Protein AF-A0A9D6N4F0-F1 (afdb_monomer_lite)

Sequence (123 aa):
MSVDTILDYEELKLPDGRSLRRYADGRIRLENPLSGVIHEERPDGSLLISLPTGRVIFQEYRGEPLLVYHTDHQTGSGIARVGAVRLPGSAQLAYAIHFRDSHGHHLVELQTLRYYRVKKGIA

Foldseek 3Di:
DDPPPPQAWDWDQDPLRWIWIQGPQRKIWIADPVFRWIWIAHPQQKIWIQGPVQKIFIDNHPPGWTWIDHNVDDDDTWTWDWDWDADVPDPGTAIWIWTADPQGIWTQGPPNRHIDRDGDDDD

pLDDT: mean 88.36, std 14.66, range [35.97, 98.31]

Structure (mmCIF, N/CA/C/O backbone):
data_AF-A0A9D6N4F0-F1
#
_entry.id   AF-A0A9D6N4F0-F1
#
loop_
_atom_site.group_PDB
_atom_site.id
_atom_site.type_symbol
_atom_site.label_atom_id
_atom_site.label_alt_id
_atom_site.label_comp_id
_atom_site.label_asym_id
_atom_site.label_entity_id
_atom_site.label_seq_id
_atom_site.pdbx_PDB_ins_code
_atom_site.Cartn_x
_atom_site.Cartn_y
_atom_site.Cartn_z
_atom_site.occupancy
_atom_site.B_iso_or_equiv
_atom_site.auth_seq_id
_atom_site.auth_comp_id
_atom_site.auth_asy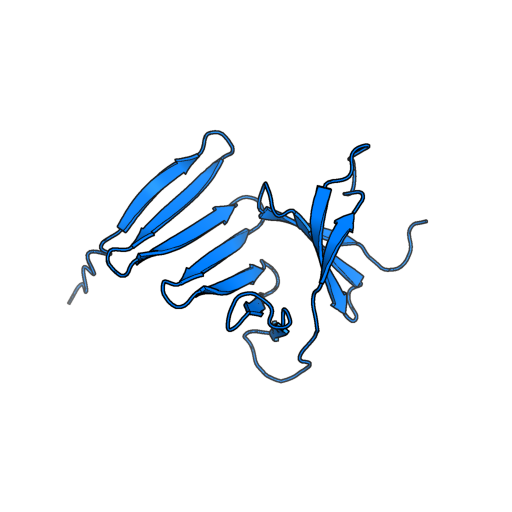m_id
_atom_site.auth_atom_id
_atom_site.pdbx_PDB_model_num
ATOM 1 N N . MET A 1 1 ? 35.257 3.576 -3.110 1.00 35.97 1 MET A N 1
ATOM 2 C CA . MET A 1 1 ? 34.443 2.731 -4.005 1.00 35.97 1 MET A CA 1
ATOM 3 C C . MET A 1 1 ? 33.005 3.205 -3.880 1.00 35.97 1 MET A C 1
ATOM 5 O O . MET A 1 1 ? 32.344 2.828 -2.923 1.00 35.97 1 MET A O 1
ATOM 9 N N . SER A 1 2 ? 32.561 4.122 -4.743 1.00 44.44 2 SER A N 1
ATOM 10 C CA . SER A 1 2 ? 31.141 4.466 -4.849 1.00 44.44 2 SER A CA 1
ATOM 11 C C . SER A 1 2 ? 30.489 3.380 -5.692 1.00 44.44 2 SER A C 1
ATOM 13 O O . SER A 1 2 ? 30.859 3.174 -6.845 1.00 44.44 2 SER A O 1
ATOM 15 N N . VAL A 1 3 ? 29.578 2.617 -5.098 1.00 47.09 3 VAL A N 1
ATOM 16 C CA . VAL A 1 3 ? 28.709 1.740 -5.877 1.00 47.09 3 VAL A CA 1
ATOM 17 C C . VAL A 1 3 ? 27.639 2.653 -6.468 1.00 47.09 3 VAL A C 1
ATOM 19 O O . VAL A 1 3 ? 26.562 2.798 -5.893 1.00 47.09 3 VAL A O 1
ATOM 22 N N . ASP A 1 4 ? 27.963 3.323 -7.576 1.00 49.12 4 ASP A N 1
ATOM 23 C CA . ASP A 1 4 ? 26.968 3.963 -8.438 1.00 49.12 4 ASP A CA 1
ATOM 24 C C . ASP A 1 4 ? 26.143 2.839 -9.069 1.00 49.12 4 ASP A C 1
ATOM 26 O O . ASP A 1 4 ? 26.383 2.386 -10.185 1.00 49.12 4 ASP A O 1
ATOM 30 N N . THR A 1 5 ? 25.208 2.305 -8.285 1.00 52.69 5 THR A N 1
ATOM 31 C CA . THR A 1 5 ? 24.186 1.407 -8.806 1.00 52.69 5 THR A CA 1
ATOM 32 C C . THR A 1 5 ? 23.289 2.284 -9.657 1.00 52.69 5 THR A C 1
ATOM 34 O O . THR A 1 5 ? 22.449 3.014 -9.130 1.00 52.69 5 THR A O 1
ATOM 37 N N . ILE A 1 6 ? 23.502 2.256 -10.971 1.00 59.66 6 ILE A N 1
ATOM 38 C CA . ILE A 1 6 ? 22.516 2.743 -11.927 1.00 59.66 6 ILE A CA 1
ATOM 39 C C . ILE A 1 6 ? 21.298 1.853 -11.702 1.00 59.66 6 ILE A C 1
ATOM 41 O O . ILE A 1 6 ? 21.287 0.672 -12.039 1.00 59.66 6 ILE A O 1
ATOM 45 N N . LEU A 1 7 ? 20.320 2.379 -10.974 1.00 64.44 7 LEU A N 1
ATOM 46 C CA . LEU A 1 7 ? 19.057 1.697 -10.792 1.00 64.44 7 LEU A CA 1
ATOM 47 C C . LEU A 1 7 ? 18.312 1.841 -12.121 1.00 64.44 7 LEU A C 1
ATOM 49 O O . LEU A 1 7 ? 17.827 2.926 -12.431 1.00 64.44 7 LEU A O 1
ATOM 53 N N . ASP A 1 8 ? 18.255 0.762 -12.901 1.00 82.94 8 ASP A N 1
ATOM 54 C CA . ASP A 1 8 ? 17.543 0.716 -14.181 1.00 82.94 8 ASP A CA 1
ATOM 55 C C . ASP A 1 8 ? 16.023 0.763 -13.947 1.00 82.94 8 ASP A C 1
ATOM 57 O O . ASP A 1 8 ? 15.329 -0.261 -13.923 1.00 82.94 8 ASP A O 1
ATOM 61 N N . TYR A 1 9 ? 15.499 1.969 -13.725 1.00 89.50 9 TYR A N 1
ATOM 62 C CA . TYR A 1 9 ? 14.067 2.233 -13.713 1.00 89.50 9 TYR A CA 1
ATOM 63 C C . TYR A 1 9 ? 13.708 3.525 -14.442 1.00 89.50 9 TYR A C 1
ATOM 65 O O . TYR A 1 9 ? 14.426 4.521 -14.409 1.00 89.50 9 TYR A O 1
ATOM 73 N N . GLU A 1 10 ? 12.522 3.519 -15.037 1.00 94.06 10 GLU A N 1
ATOM 74 C CA . GLU A 1 10 ? 11.815 4.731 -15.433 1.00 94.06 10 GLU A CA 1
ATOM 75 C C . GLU A 1 10 ? 11.001 5.233 -14.232 1.00 94.06 10 GLU A C 1
ATOM 77 O O . GLU A 1 10 ? 10.261 4.455 -13.625 1.00 94.06 10 GLU A O 1
ATOM 82 N N . GLU A 1 11 ? 11.122 6.515 -13.874 1.00 95.31 11 GLU A N 1
ATOM 83 C CA . GLU A 1 11 ? 10.299 7.145 -12.834 1.00 95.31 11 GLU A CA 1
ATOM 84 C C . GLU A 1 11 ? 9.386 8.224 -13.417 1.00 95.31 11 GLU A C 1
ATOM 86 O O . GLU A 1 11 ? 9.834 9.152 -14.087 1.00 95.31 11 GLU A O 1
ATOM 91 N N . LEU A 1 12 ? 8.100 8.131 -13.083 1.00 96.38 12 LEU A N 1
ATOM 92 C CA . LEU A 1 12 ? 7.067 9.094 -13.430 1.00 96.38 12 LEU A CA 1
ATOM 93 C C . LEU A 1 12 ? 6.444 9.673 -12.154 1.00 96.38 12 LEU A C 1
ATOM 95 O O . LEU A 1 12 ? 5.918 8.941 -11.312 1.00 96.38 12 LEU A O 1
ATOM 99 N N . LYS A 1 13 ? 6.448 11.004 -12.029 1.00 96.94 13 LYS A N 1
ATOM 100 C CA . LYS A 1 13 ? 5.663 11.716 -11.010 1.00 96.94 13 LYS A CA 1
ATOM 101 C C . LYS A 1 13 ? 4.233 11.901 -11.513 1.00 96.94 13 LYS A C 1
ATOM 103 O O . LYS A 1 13 ? 4.016 12.470 -12.579 1.00 96.94 13 LYS A O 1
ATOM 108 N N . LEU A 1 14 ? 3.262 11.412 -10.749 1.00 96.31 14 LEU A N 1
ATOM 109 C CA . LEU A 1 14 ? 1.844 11.543 -11.065 1.00 96.31 14 LEU A CA 1
ATOM 110 C C . LEU A 1 14 ? 1.312 12.913 -10.605 1.00 96.31 14 LEU A C 1
ATOM 112 O O . LEU A 1 14 ? 1.828 13.468 -9.631 1.00 96.31 14 LEU A O 1
ATOM 116 N N . PRO A 1 15 ? 0.252 13.454 -11.240 1.00 95.31 15 PRO A N 1
ATOM 117 C CA . PRO A 1 15 ? -0.326 14.751 -10.865 1.00 95.31 15 PRO A CA 1
ATOM 118 C C . PRO A 1 15 ? -0.805 14.845 -9.409 1.00 95.31 15 PRO A C 1
ATOM 120 O O . PRO A 1 15 ? -0.889 15.936 -8.855 1.00 95.31 15 PRO A O 1
ATOM 123 N N . ASP A 1 16 ? -1.112 13.708 -8.782 1.00 92.62 16 ASP A N 1
ATOM 124 C CA . ASP A 1 16 ? -1.536 13.621 -7.381 1.00 92.62 16 ASP A CA 1
ATOM 125 C C . ASP A 1 16 ? -0.370 13.492 -6.381 1.00 92.62 16 ASP A C 1
ATOM 127 O O . ASP A 1 16 ? -0.594 13.258 -5.192 1.00 92.62 16 ASP A O 1
ATOM 131 N N . GLY A 1 17 ? 0.872 13.654 -6.850 1.00 95.00 17 GLY A N 1
ATOM 132 C CA . GLY A 1 17 ? 2.085 13.652 -6.032 1.00 95.00 17 GLY A CA 1
ATOM 133 C C . GLY A 1 17 ? 2.687 12.269 -5.774 1.00 95.00 17 GLY A C 1
ATOM 134 O O . GLY A 1 17 ? 3.739 12.176 -5.141 1.00 95.00 17 GLY A O 1
ATOM 135 N N . ARG A 1 18 ? 2.064 11.192 -6.264 1.00 97.62 18 ARG A N 1
ATOM 136 C CA . ARG A 1 18 ? 2.643 9.843 -6.201 1.00 97.62 18 ARG A CA 1
ATOM 137 C C . ARG A 1 18 ? 3.790 9.669 -7.191 1.00 97.62 18 ARG A C 1
ATOM 139 O O . ARG A 1 18 ? 3.869 10.367 -8.200 1.00 97.62 18 ARG A O 1
ATOM 146 N N . SER A 1 19 ? 4.659 8.697 -6.934 1.00 97.75 19 SER A N 1
ATOM 147 C CA . SER A 1 19 ? 5.713 8.290 -7.870 1.00 97.75 19 SER A CA 1
ATOM 148 C C . SER A 1 19 ? 5.516 6.855 -8.327 1.00 97.75 19 SER A C 1
ATOM 150 O O . SER A 1 19 ? 5.396 5.951 -7.500 1.00 97.75 19 SER A O 1
ATOM 152 N N . LEU A 1 20 ? 5.513 6.659 -9.641 1.00 97.62 20 LEU A N 1
ATOM 153 C CA . LEU A 1 20 ? 5.511 5.362 -10.298 1.00 97.62 20 LEU A CA 1
ATOM 154 C C . LEU A 1 20 ? 6.928 5.055 -10.784 1.00 97.62 20 LEU A C 1
ATOM 156 O O . LEU A 1 20 ? 7.502 5.854 -11.515 1.00 97.62 20 LEU A O 1
ATOM 160 N N . ARG A 1 21 ? 7.470 3.896 -10.417 1.00 97.44 21 ARG A N 1
ATOM 161 C CA . ARG A 1 21 ? 8.716 3.350 -10.959 1.00 97.44 21 ARG A CA 1
ATOM 162 C C . ARG A 1 21 ? 8.434 2.063 -11.714 1.00 97.44 21 ARG A C 1
ATOM 164 O O . ARG A 1 21 ? 7.733 1.190 -11.198 1.00 97.44 21 ARG A O 1
ATOM 171 N N . ARG A 1 22 ? 8.990 1.950 -12.915 1.00 96.56 22 ARG A N 1
ATOM 172 C CA . ARG A 1 22 ? 8.981 0.732 -13.733 1.00 96.56 22 ARG A CA 1
ATOM 173 C C . ARG A 1 22 ? 10.411 0.244 -13.855 1.00 96.56 22 ARG A C 1
ATOM 175 O O . ARG A 1 22 ? 11.252 0.965 -14.380 1.00 96.56 22 ARG A O 1
ATOM 182 N N . TYR A 1 23 ? 10.683 -0.942 -13.338 1.00 95.12 23 TYR A N 1
ATOM 183 C CA . TYR A 1 23 ? 12.016 -1.533 -13.352 1.00 95.12 23 TYR A CA 1
ATOM 184 C C . TYR A 1 23 ? 12.207 -2.388 -14.607 1.00 95.12 23 TYR A C 1
ATOM 186 O O . TYR A 1 23 ? 11.244 -2.942 -15.141 1.00 95.12 23 TYR A O 1
ATOM 194 N N . ALA A 1 24 ? 13.456 -2.533 -15.054 1.00 93.50 24 ALA A N 1
ATOM 195 C CA . ALA A 1 24 ? 13.795 -3.374 -16.206 1.00 93.50 24 ALA A CA 1
ATOM 196 C C . ALA A 1 24 ? 13.413 -4.858 -16.020 1.00 93.50 24 ALA A C 1
ATOM 198 O O . ALA A 1 24 ? 13.141 -5.552 -16.996 1.00 93.50 24 ALA A O 1
ATOM 199 N N . ASP A 1 25 ? 13.342 -5.331 -14.771 1.00 91.50 25 ASP A N 1
ATOM 200 C CA . ASP A 1 25 ? 12.892 -6.683 -14.413 1.00 91.50 25 ASP A CA 1
ATOM 201 C C . ASP A 1 25 ? 11.366 -6.882 -14.556 1.00 91.50 25 ASP A C 1
ATOM 203 O O . ASP A 1 25 ? 10.880 -7.990 -14.356 1.00 91.50 25 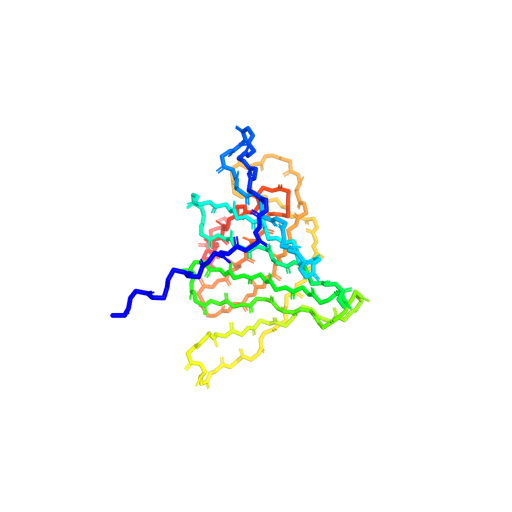ASP A O 1
ATOM 207 N N . GLY A 1 26 ? 10.606 -5.839 -14.915 1.00 92.81 26 GLY A N 1
ATOM 208 C CA . GLY A 1 26 ? 9.148 -5.864 -15.068 1.00 92.81 26 GLY A CA 1
ATOM 209 C C . GLY A 1 26 ? 8.370 -5.529 -13.792 1.00 92.81 26 GLY A C 1
ATOM 210 O O . GLY A 1 26 ? 7.144 -5.426 -13.831 1.00 92.81 26 GLY A O 1
ATOM 211 N N . ARG A 1 27 ? 9.052 -5.323 -12.662 1.00 96.06 27 ARG A N 1
ATOM 212 C CA . ARG A 1 27 ? 8.430 -4.873 -11.416 1.00 96.06 27 ARG A CA 1
ATOM 213 C C . ARG A 1 27 ? 7.884 -3.456 -11.564 1.00 96.06 27 ARG A C 1
ATOM 215 O O . ARG A 1 27 ? 8.509 -2.574 -12.161 1.00 96.06 27 ARG A O 1
ATOM 222 N N . ILE A 1 28 ? 6.733 -3.215 -10.947 1.00 97.06 28 ILE A N 1
ATOM 223 C CA . ILE A 1 28 ? 6.090 -1.905 -10.886 1.00 97.06 28 ILE A CA 1
ATOM 224 C C . ILE A 1 28 ? 5.983 -1.490 -9.427 1.00 97.06 28 ILE A C 1
ATOM 226 O O . ILE A 1 28 ? 5.491 -2.247 -8.598 1.00 97.06 28 ILE A O 1
ATOM 230 N N . ARG A 1 29 ? 6.414 -0.270 -9.110 1.00 97.69 29 ARG A N 1
ATOM 231 C CA . ARG A 1 29 ? 6.330 0.297 -7.763 1.00 97.69 29 ARG A CA 1
ATOM 232 C C . ARG A 1 29 ? 5.614 1.634 -7.793 1.00 97.69 29 ARG A C 1
ATOM 234 O O . ARG A 1 29 ? 6.048 2.553 -8.476 1.00 97.69 29 ARG A O 1
ATOM 241 N N . LEU A 1 30 ? 4.553 1.760 -7.015 1.00 98.31 30 LEU A N 1
ATOM 242 C CA . LEU A 1 30 ? 3.792 2.983 -6.827 1.00 98.31 30 LEU A CA 1
ATOM 243 C C . LEU A 1 30 ? 3.895 3.425 -5.371 1.00 98.31 30 LEU A C 1
ATOM 245 O O . LEU A 1 30 ? 3.599 2.664 -4.458 1.00 98.31 30 LEU A O 1
ATOM 249 N N . GLU A 1 31 ? 4.303 4.664 -5.149 1.00 98.19 31 GLU A N 1
ATOM 250 C CA . GLU A 1 31 ? 4.525 5.208 -3.813 1.00 98.19 31 GLU A CA 1
ATOM 251 C C . GLU A 1 31 ? 3.705 6.478 -3.611 1.00 98.19 31 GLU A C 1
ATOM 253 O O . GLU A 1 31 ? 3.682 7.361 -4.471 1.00 98.19 31 GLU A O 1
ATOM 258 N N . ASN A 1 32 ? 3.042 6.575 -2.459 1.00 98.19 32 ASN A N 1
ATOM 259 C CA . ASN A 1 32 ? 2.461 7.819 -1.982 1.00 98.19 32 ASN A CA 1
ATOM 260 C C . ASN A 1 32 ? 3.338 8.395 -0.860 1.00 98.19 32 ASN A C 1
ATOM 262 O O . ASN A 1 32 ? 3.192 7.972 0.295 1.00 98.19 32 ASN A O 1
ATOM 266 N N . PRO A 1 33 ? 4.191 9.394 -1.161 1.00 96.38 33 PRO A N 1
ATOM 267 C CA . PRO A 1 33 ? 5.154 9.924 -0.197 1.00 96.38 33 PRO A CA 1
ATOM 268 C C . PRO A 1 33 ? 4.493 10.612 1.005 1.00 96.38 33 PRO A C 1
ATOM 270 O O . PRO A 1 33 ? 5.075 10.635 2.083 1.00 96.38 33 PRO A O 1
ATOM 273 N N . LEU A 1 34 ? 3.262 11.126 0.867 1.00 96.06 34 LEU A N 1
ATOM 274 C CA . LEU A 1 34 ? 2.539 11.766 1.977 1.00 96.06 34 LEU A CA 1
ATOM 275 C C . LEU A 1 34 ? 2.103 10.759 3.045 1.00 96.06 34 LEU A C 1
ATOM 277 O O . LEU A 1 34 ? 2.007 11.095 4.222 1.00 96.06 34 LEU A O 1
ATOM 281 N N . SER A 1 35 ? 1.800 9.532 2.627 1.00 96.81 35 SER A N 1
ATOM 282 C CA . SER A 1 35 ? 1.347 8.463 3.522 1.00 96.81 35 SER A CA 1
ATOM 283 C C . SER A 1 35 ? 2.442 7.457 3.875 1.00 96.81 35 SER A C 1
ATOM 285 O O . SER A 1 35 ? 2.262 6.680 4.807 1.00 96.81 35 SER A O 1
ATOM 287 N N . GLY A 1 36 ? 3.545 7.433 3.121 1.00 96.69 36 GLY A N 1
ATOM 288 C CA . GLY A 1 36 ? 4.592 6.417 3.229 1.00 96.69 36 GLY A CA 1
ATOM 289 C C . GLY A 1 36 ? 4.164 5.021 2.761 1.00 96.69 36 GLY A C 1
ATOM 290 O O . GLY A 1 36 ? 4.864 4.052 3.045 1.00 96.69 36 GLY A O 1
ATOM 291 N N . VAL A 1 37 ? 3.017 4.890 2.083 1.00 98.31 37 VAL A N 1
ATOM 292 C CA . VAL A 1 37 ? 2.586 3.618 1.493 1.00 98.31 37 VAL A CA 1
ATOM 293 C C . VAL A 1 37 ? 3.295 3.395 0.170 1.00 98.31 37 VAL A C 1
ATOM 295 O O . VAL A 1 37 ? 3.297 4.260 -0.709 1.00 98.31 37 VAL A O 1
ATOM 298 N N . ILE A 1 38 ? 3.832 2.192 0.016 1.00 98.25 38 ILE A N 1
ATOM 299 C CA . ILE A 1 38 ? 4.441 1.705 -1.216 1.00 98.25 38 ILE A CA 1
ATOM 300 C C . ILE A 1 38 ? 3.690 0.452 -1.637 1.00 98.25 38 ILE A C 1
ATOM 302 O O . ILE A 1 38 ? 3.531 -0.451 -0.828 1.00 98.25 38 ILE A O 1
ATOM 306 N N . HIS A 1 39 ? 3.272 0.390 -2.892 1.00 98.00 39 HIS A N 1
ATOM 307 C CA . HIS A 1 39 ? 2.676 -0.767 -3.547 1.00 98.00 39 HIS A CA 1
ATOM 308 C C . HIS A 1 39 ? 3.651 -1.251 -4.620 1.00 98.00 39 HIS A C 1
ATOM 310 O O . HIS A 1 39 ? 4.018 -0.489 -5.508 1.00 98.00 39 HIS A O 1
ATOM 316 N N . GLU A 1 40 ? 4.079 -2.501 -4.536 1.00 97.69 40 GLU A N 1
ATOM 317 C CA . GLU A 1 40 ? 4.945 -3.166 -5.501 1.00 97.69 40 GLU A CA 1
ATOM 318 C C . GLU A 1 40 ? 4.234 -4.398 -6.081 1.00 97.69 40 GLU A C 1
ATOM 320 O O . GLU A 1 40 ? 3.854 -5.294 -5.332 1.00 97.69 40 GLU A O 1
ATOM 325 N N . GLU A 1 41 ? 4.056 -4.437 -7.401 1.00 96.62 41 GLU A N 1
ATOM 326 C CA . GLU A 1 41 ? 3.613 -5.622 -8.147 1.00 96.62 41 GLU A CA 1
ATOM 327 C C . GLU A 1 41 ? 4.822 -6.195 -8.885 1.00 96.62 41 GLU A C 1
ATOM 329 O O . GLU A 1 41 ? 5.582 -5.465 -9.535 1.00 96.62 41 GLU A O 1
ATOM 334 N N . ARG A 1 42 ? 5.029 -7.503 -8.751 1.00 95.62 42 ARG A N 1
ATOM 335 C CA . ARG A 1 42 ? 6.142 -8.214 -9.377 1.00 95.62 42 ARG A CA 1
ATOM 336 C C . ARG A 1 42 ? 5.673 -8.970 -10.625 1.00 95.62 42 ARG A C 1
ATOM 338 O O . ARG A 1 42 ? 4.488 -9.277 -10.743 1.00 95.62 42 ARG A O 1
ATOM 345 N N . PRO A 1 43 ? 6.587 -9.304 -11.554 1.00 94.25 43 PRO A N 1
ATOM 346 C CA . PRO A 1 43 ? 6.239 -10.016 -12.788 1.00 94.25 43 PRO A CA 1
ATOM 347 C C . PRO A 1 43 ? 5.599 -11.392 -12.570 1.00 94.25 43 PRO A C 1
ATOM 349 O O . PRO A 1 43 ? 4.845 -11.856 -13.419 1.00 94.25 43 PRO A O 1
ATOM 352 N N . ASP A 1 44 ? 5.896 -12.041 -11.442 1.00 93.06 44 ASP A N 1
ATOM 353 C CA . ASP A 1 44 ? 5.297 -13.319 -11.036 1.00 93.06 44 ASP A CA 1
ATOM 354 C C . ASP A 1 44 ? 3.847 -13.179 -10.531 1.00 93.06 44 ASP A C 1
ATOM 356 O O . ASP A 1 44 ? 3.192 -14.177 -10.238 1.00 93.06 44 ASP A O 1
ATOM 360 N N . GLY A 1 45 ? 3.323 -11.951 -10.461 1.00 91.69 45 GLY A N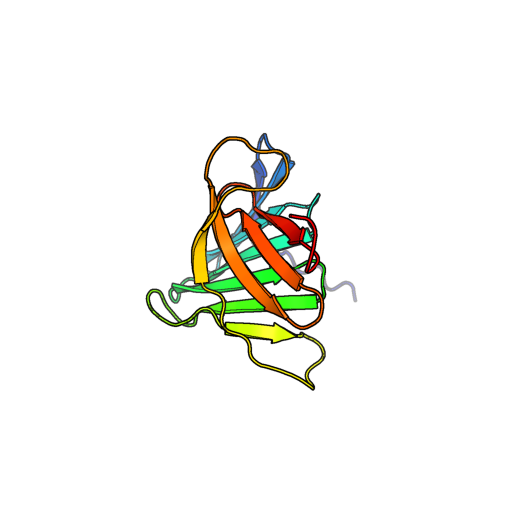 1
ATOM 361 C CA . GLY A 1 45 ? 1.980 -11.647 -9.981 1.00 91.69 45 GLY A CA 1
ATOM 362 C C . GLY A 1 45 ? 1.880 -11.501 -8.464 1.00 91.69 45 GLY A C 1
ATOM 363 O O . GLY A 1 45 ? 0.774 -11.273 -7.963 1.00 91.69 45 GLY A O 1
ATOM 364 N N . SER A 1 46 ? 2.999 -11.606 -7.741 1.00 95.56 46 SER A N 1
ATOM 365 C CA . SER A 1 46 ? 3.042 -11.318 -6.312 1.00 95.56 46 SER A CA 1
ATOM 366 C C . SER A 1 46 ? 2.925 -9.817 -6.041 1.00 95.56 46 SER A C 1
ATOM 368 O O . SER A 1 46 ? 3.345 -8.960 -6.828 1.00 95.56 46 SER A O 1
ATOM 370 N N . LEU A 1 47 ? 2.325 -9.501 -4.898 1.00 96.06 47 LEU A N 1
ATOM 371 C CA . LEU A 1 47 ? 2.025 -8.148 -4.451 1.00 96.06 47 LEU A CA 1
ATOM 372 C C . LEU A 1 47 ? 2.674 -7.910 -3.094 1.00 96.06 47 LEU A C 1
ATOM 374 O O . LEU A 1 47 ? 2.514 -8.708 -2.172 1.00 96.06 47 LEU A O 1
ATOM 378 N N . LEU A 1 48 ? 3.335 -6.767 -2.944 1.00 96.12 48 LEU A N 1
ATOM 379 C CA . LEU A 1 48 ? 3.881 -6.297 -1.681 1.00 96.12 48 LEU A CA 1
ATOM 380 C C . LEU A 1 48 ? 3.436 -4.856 -1.418 1.00 96.12 48 LEU A C 1
ATOM 382 O O . LEU A 1 48 ? 3.641 -3.972 -2.243 1.00 96.12 48 LEU A O 1
ATOM 386 N N . ILE A 1 49 ? 2.848 -4.597 -0.251 1.00 97.25 49 ILE A N 1
ATOM 387 C CA . ILE A 1 49 ? 2.462 -3.253 0.182 1.00 97.25 49 ILE A CA 1
ATOM 388 C C . ILE A 1 49 ? 3.130 -2.933 1.512 1.00 97.25 49 ILE A C 1
ATOM 390 O O . ILE A 1 49 ? 2.754 -3.474 2.552 1.00 97.25 49 ILE A O 1
ATOM 394 N N . SER A 1 50 ? 4.092 -2.018 1.491 1.00 96.81 50 SER A N 1
ATOM 395 C CA . SER A 1 50 ? 4.753 -1.519 2.696 1.00 96.81 50 SER A CA 1
ATOM 396 C C . SER A 1 50 ? 3.968 -0.355 3.285 1.00 96.81 50 SER A C 1
ATOM 398 O O . SER A 1 50 ? 3.551 0.558 2.573 1.00 96.81 50 SER A O 1
ATOM 400 N N . LEU A 1 51 ? 3.782 -0.382 4.601 1.00 95.81 51 LEU A N 1
ATOM 401 C CA . LEU A 1 51 ? 3.060 0.630 5.364 1.00 95.81 51 LEU A CA 1
ATOM 402 C C . LEU A 1 51 ? 4.038 1.486 6.178 1.00 95.81 51 LEU A C 1
ATOM 404 O O . LEU A 1 51 ? 5.029 0.953 6.686 1.00 95.81 51 LEU A O 1
ATOM 408 N N . PRO A 1 52 ? 3.705 2.758 6.476 1.00 93.50 52 PRO A N 1
ATOM 409 C CA . PRO A 1 52 ? 4.542 3.647 7.300 1.00 93.50 52 PRO A CA 1
ATOM 410 C C . PRO A 1 52 ? 4.739 3.158 8.746 1.00 93.50 52 PRO A C 1
ATOM 412 O O . PRO A 1 52 ? 5.470 3.759 9.524 1.00 93.50 52 PRO A O 1
ATOM 415 N N . THR A 1 53 ? 4.054 2.083 9.139 1.00 90.75 53 THR A N 1
ATOM 416 C CA . THR A 1 53 ? 4.136 1.491 10.480 1.00 90.75 53 THR A CA 1
ATOM 417 C C . THR A 1 53 ? 5.146 0.348 10.589 1.00 90.75 53 THR A C 1
ATOM 419 O O . THR A 1 53 ? 5.155 -0.328 11.612 1.00 90.75 53 THR A O 1
ATOM 422 N N . GLY A 1 54 ? 5.943 0.088 9.545 1.00 90.06 54 GLY A N 1
ATOM 423 C CA . GLY A 1 54 ? 6.851 -1.069 9.498 1.00 90.06 54 GLY A CA 1
ATOM 424 C C . GLY A 1 54 ? 6.127 -2.399 9.261 1.00 90.06 54 GLY A C 1
ATOM 425 O O . GLY A 1 54 ? 6.648 -3.469 9.556 1.00 90.06 54 GLY A O 1
ATOM 426 N N . ARG A 1 55 ? 4.891 -2.337 8.757 1.00 92.31 55 ARG A N 1
ATOM 427 C CA . ARG A 1 55 ? 4.116 -3.510 8.347 1.00 92.31 55 ARG A CA 1
ATOM 428 C C . ARG A 1 55 ? 4.173 -3.695 6.846 1.00 92.31 55 ARG A C 1
ATOM 430 O O . ARG A 1 55 ? 4.227 -2.715 6.107 1.00 92.31 55 ARG A O 1
ATOM 437 N N . VAL A 1 56 ? 4.080 -4.944 6.421 1.00 94.31 56 VAL A N 1
ATOM 438 C CA . VAL A 1 56 ? 4.012 -5.348 5.022 1.00 94.31 56 VAL A CA 1
ATOM 439 C C . VAL A 1 56 ? 2.772 -6.201 4.819 1.00 94.31 56 VAL A C 1
ATOM 441 O O . VAL A 1 56 ? 2.503 -7.102 5.609 1.00 94.31 56 VAL A O 1
ATOM 444 N N . ILE A 1 57 ? 2.018 -5.905 3.766 1.00 95.69 57 ILE A N 1
ATOM 445 C CA . ILE A 1 57 ? 0.950 -6.759 3.256 1.00 95.69 57 ILE A CA 1
ATOM 446 C C . ILE A 1 57 ? 1.511 -7.492 2.043 1.00 95.69 57 ILE A C 1
ATOM 448 O O . ILE A 1 57 ? 2.052 -6.849 1.148 1.00 95.69 57 ILE A O 1
ATOM 452 N N . PHE A 1 58 ? 1.401 -8.811 2.011 1.00 95.38 58 PHE A N 1
ATOM 453 C CA . PHE A 1 58 ? 1.937 -9.648 0.948 1.00 95.38 58 PHE A CA 1
ATOM 454 C C . PHE A 1 58 ? 0.855 -10.570 0.385 1.00 95.38 58 PHE A C 1
ATOM 456 O O . PHE A 1 58 ? 0.056 -11.127 1.137 1.00 95.38 58 PHE A O 1
ATOM 463 N N . GLN A 1 59 ? 0.849 -10.724 -0.934 1.00 95.31 59 GLN A N 1
ATOM 464 C CA . GLN A 1 59 ? 0.083 -11.730 -1.659 1.00 95.31 59 GLN A CA 1
ATOM 465 C C . GLN A 1 59 ? 1.053 -12.481 -2.562 1.00 95.31 59 GLN A C 1
ATOM 467 O O . GLN A 1 59 ? 1.766 -11.847 -3.338 1.00 95.31 59 GLN A O 1
ATOM 472 N N . GLU A 1 60 ? 1.074 -13.807 -2.487 1.00 93.50 60 GLU A N 1
ATOM 473 C CA . GLU A 1 60 ? 1.971 -14.607 -3.326 1.00 93.50 60 GLU A CA 1
ATOM 474 C C . GLU A 1 60 ? 1.540 -14.592 -4.799 1.00 93.50 60 GLU A C 1
ATOM 476 O O . GLU A 1 60 ? 2.373 -14.436 -5.682 1.00 93.50 60 GLU A O 1
ATOM 481 N N . TYR A 1 61 ? 0.236 -14.677 -5.069 1.00 91.69 61 TYR A N 1
ATOM 482 C CA . TYR A 1 61 ? -0.352 -14.514 -6.399 1.00 91.69 61 TYR A CA 1
ATOM 483 C C . TYR A 1 61 ? -1.824 -14.103 -6.294 1.00 91.69 61 TYR A C 1
ATOM 485 O O . TYR A 1 61 ? -2.463 -14.232 -5.246 1.00 91.69 61 TYR A O 1
ATOM 493 N N . ARG A 1 62 ? -2.401 -13.599 -7.391 1.00 85.62 62 ARG A N 1
ATOM 494 C CA . ARG A 1 62 ? -3.805 -13.158 -7.412 1.00 85.62 62 ARG A CA 1
ATOM 495 C C . ARG A 1 62 ? -4.745 -14.292 -7.001 1.00 85.62 62 ARG A C 1
ATOM 497 O O . ARG A 1 62 ? -4.794 -15.331 -7.648 1.00 85.62 62 ARG A O 1
ATOM 504 N N . GLY A 1 63 ? -5.540 -14.037 -5.966 1.00 85.69 63 GLY A N 1
ATOM 505 C CA . GLY A 1 63 ? -6.503 -14.992 -5.413 1.00 85.69 63 GLY A CA 1
ATOM 506 C C . GLY A 1 63 ? -6.091 -15.538 -4.048 1.00 85.69 63 GLY A C 1
ATOM 507 O O . GLY A 1 63 ? -6.970 -15.907 -3.273 1.00 85.69 63 GLY A O 1
ATOM 508 N N . GLU A 1 64 ? -4.800 -15.487 -3.710 1.00 92.00 64 GLU A N 1
ATOM 509 C CA . GLU A 1 64 ? -4.324 -15.855 -2.376 1.00 92.00 64 GLU A CA 1
ATOM 510 C C . GLU A 1 64 ? -4.724 -14.822 -1.313 1.00 92.00 64 GLU A C 1
ATOM 512 O O . GLU A 1 64 ? -4.993 -13.653 -1.631 1.00 92.00 64 GLU A O 1
ATOM 517 N N . PRO A 1 65 ? -4.752 -15.212 -0.029 1.00 93.75 65 PRO A N 1
ATOM 518 C CA . PRO A 1 65 ? -4.954 -14.283 1.070 1.00 93.75 65 PRO A CA 1
ATOM 519 C C . PRO A 1 65 ? -3.913 -13.157 1.085 1.00 93.75 65 PRO A C 1
ATOM 521 O O . PRO A 1 65 ? -2.736 -13.359 0.797 1.00 93.75 65 PRO A O 1
ATOM 524 N N . LEU A 1 66 ? -4.342 -11.966 1.506 1.00 95.62 66 LEU A N 1
ATOM 525 C CA . LEU A 1 66 ? -3.426 -10.878 1.836 1.00 95.62 66 LEU A CA 1
ATOM 526 C C . LEU A 1 66 ? -2.899 -11.094 3.255 1.00 95.62 66 LEU A C 1
ATOM 528 O O . LEU A 1 66 ? -3.642 -10.940 4.226 1.00 95.62 66 LEU A O 1
ATOM 532 N N . LEU A 1 67 ? -1.627 -11.439 3.382 1.00 94.75 67 LEU A N 1
ATOM 533 C CA . LEU A 1 67 ? -0.977 -11.715 4.657 1.00 94.75 67 LEU A CA 1
ATOM 534 C C . LEU A 1 67 ? -0.290 -10.454 5.176 1.00 94.75 67 LEU A C 1
ATOM 536 O O . LEU A 1 67 ? 0.356 -9.738 4.420 1.00 94.75 67 LEU A O 1
ATOM 540 N N . VAL A 1 68 ? -0.439 -10.160 6.464 1.00 94.62 68 VAL A N 1
ATOM 541 C CA . VAL A 1 68 ? 0.136 -8.973 7.108 1.00 94.62 68 VAL A CA 1
ATOM 542 C C . VAL A 1 68 ? 1.255 -9.396 8.044 1.00 94.62 68 VAL A C 1
ATOM 544 O O . VAL A 1 68 ? 1.028 -10.219 8.927 1.00 94.62 68 VAL A O 1
ATOM 547 N N . TYR A 1 69 ? 2.428 -8.790 7.892 1.00 90.38 69 TYR A N 1
ATOM 548 C CA . TYR A 1 69 ? 3.620 -9.065 8.692 1.00 90.38 69 TYR A CA 1
ATOM 549 C C . TYR A 1 69 ? 4.237 -7.773 9.222 1.00 90.38 69 TYR A C 1
ATOM 551 O O . TYR A 1 69 ? 4.100 -6.714 8.609 1.00 90.38 69 TYR A O 1
ATOM 559 N N . HIS A 1 70 ? 4.959 -7.867 10.334 1.00 87.25 70 HIS A N 1
ATOM 560 C CA . HIS A 1 70 ? 5.880 -6.825 10.784 1.00 87.25 70 HIS A CA 1
ATOM 561 C C . HIS A 1 70 ? 7.300 -7.118 10.286 1.00 87.25 70 HIS A C 1
ATOM 563 O O . HIS A 1 70 ? 7.736 -8.268 10.300 1.00 87.25 70 HIS A O 1
ATOM 569 N N . THR A 1 71 ? 8.027 -6.083 9.858 1.00 77.06 71 THR A N 1
ATOM 570 C CA . THR A 1 71 ? 9.390 -6.218 9.311 1.00 77.06 71 THR A CA 1
ATOM 571 C C . THR A 1 71 ? 10.462 -6.517 10.365 1.00 77.06 71 THR A C 1
ATOM 573 O O . THR A 1 71 ? 11.599 -6.792 10.001 1.00 77.06 71 THR A O 1
ATOM 576 N N . ASP A 1 72 ? 10.131 -6.441 11.656 1.00 75.31 72 ASP A N 1
ATOM 577 C 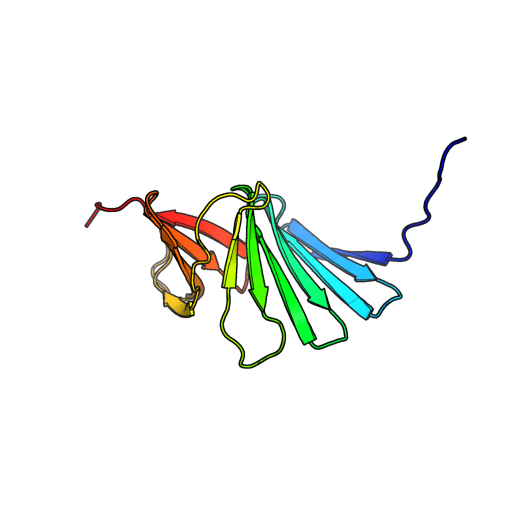CA . ASP A 1 72 ? 11.039 -6.675 12.792 1.00 75.31 72 ASP A CA 1
ATOM 578 C C . ASP A 1 72 ? 10.965 -8.104 13.374 1.00 75.31 72 ASP A C 1
ATOM 580 O O . ASP A 1 72 ? 11.724 -8.431 14.281 1.00 75.31 72 ASP A O 1
ATOM 584 N N . HIS A 1 73 ? 10.089 -8.957 12.829 1.00 57.78 73 HIS A N 1
ATOM 585 C CA . HIS A 1 73 ? 9.913 -10.377 13.151 1.00 57.78 73 HIS A CA 1
ATOM 586 C C . HIS A 1 73 ? 9.968 -10.752 14.645 1.00 57.78 73 HIS A C 1
ATOM 588 O O . HIS A 1 73 ? 10.981 -11.284 15.084 1.00 57.78 73 HIS A O 1
ATOM 594 N N . GLN A 1 74 ? 8.843 -10.665 15.376 1.00 51.78 74 GLN A N 1
ATOM 595 C CA . GLN A 1 74 ? 8.523 -11.631 16.459 1.00 51.78 74 GLN A CA 1
ATOM 596 C C . GLN A 1 74 ? 7.023 -11.928 16.671 1.00 51.78 74 GLN A C 1
ATOM 598 O O . GLN A 1 74 ? 6.704 -12.846 17.423 1.00 51.78 74 GLN A O 1
ATOM 603 N N . THR A 1 75 ? 6.067 -11.232 16.039 1.00 51.16 75 THR A N 1
ATOM 604 C CA . THR A 1 75 ? 4.637 -11.466 16.339 1.00 51.16 75 THR A CA 1
ATOM 605 C C . THR A 1 75 ? 3.695 -11.304 15.139 1.00 51.16 75 THR A C 1
ATOM 607 O O . THR A 1 75 ? 3.786 -10.343 14.384 1.00 51.16 75 THR A O 1
ATOM 610 N N . GLY A 1 76 ? 2.767 -12.265 15.013 1.00 55.66 76 GLY A N 1
ATOM 611 C CA . GLY A 1 76 ? 1.472 -12.166 14.328 1.00 55.66 76 GLY A CA 1
ATOM 612 C C . GLY A 1 76 ? 1.475 -12.006 12.805 1.00 55.66 76 GLY A C 1
ATOM 613 O O . GLY A 1 76 ? 1.571 -10.893 12.300 1.00 55.66 76 GLY A O 1
ATOM 614 N N . SER A 1 77 ? 1.218 -13.100 12.079 1.00 69.69 77 SER A N 1
ATOM 615 C CA . SER A 1 77 ? 0.637 -12.999 10.736 1.00 69.69 77 SER A CA 1
ATOM 616 C C . SER A 1 77 ? -0.837 -12.609 10.877 1.00 69.69 77 SER A C 1
ATOM 618 O O . SER A 1 77 ? -1.613 -13.308 11.531 1.00 69.69 77 SER A O 1
ATOM 620 N N . GLY A 1 78 ? -1.213 -11.455 10.333 1.00 88.38 78 GLY A N 1
ATOM 621 C CA . GLY A 1 78 ? -2.608 -11.048 10.187 1.00 88.38 78 GLY A CA 1
ATOM 622 C C . GLY A 1 78 ? -3.134 -11.385 8.796 1.00 88.38 78 GLY A C 1
ATOM 623 O O . GLY A 1 78 ? -2.361 -11.624 7.874 1.00 88.38 78 GLY A O 1
ATOM 624 N N . ILE A 1 79 ? -4.453 -11.343 8.623 1.00 93.69 79 ILE A N 1
ATOM 625 C CA . ILE A 1 79 ? -5.079 -11.405 7.298 1.00 93.69 79 ILE A CA 1
ATOM 626 C C . ILE A 1 79 ? -5.716 -10.050 7.013 1.00 93.69 79 ILE A C 1
ATOM 628 O O . ILE A 1 79 ? -6.496 -9.538 7.823 1.00 93.69 79 ILE A O 1
ATOM 632 N N . ALA A 1 80 ? -5.392 -9.481 5.858 1.00 96.38 80 ALA A N 1
ATOM 633 C CA . ALA A 1 80 ? -6.073 -8.327 5.308 1.00 96.38 80 ALA A CA 1
ATOM 634 C C . ALA A 1 80 ? -7.144 -8.750 4.298 1.00 96.38 80 ALA A C 1
ATOM 636 O O . ALA A 1 80 ? -7.120 -9.842 3.733 1.00 96.38 80 ALA A O 1
ATOM 637 N N . ARG A 1 81 ? -8.121 -7.873 4.078 1.00 95.44 81 ARG A N 1
ATOM 638 C CA . ARG A 1 81 ? -9.218 -8.082 3.130 1.00 95.44 81 ARG A CA 1
ATOM 639 C C . ARG A 1 81 ? -9.393 -6.855 2.262 1.00 95.44 81 ARG A C 1
ATOM 641 O O . ARG A 1 81 ? -9.226 -5.740 2.743 1.00 95.44 81 ARG A O 1
ATOM 648 N N . VAL A 1 82 ? -9.778 -7.058 1.010 1.00 95.75 82 VAL A N 1
ATOM 649 C CA . VAL A 1 82 ? -10.207 -5.968 0.130 1.00 95.75 82 VAL A CA 1
ATOM 650 C C . VAL A 1 82 ? -11.714 -5.789 0.276 1.00 95.75 82 VAL A C 1
ATOM 652 O O . VAL A 1 82 ? -12.458 -6.768 0.257 1.00 95.75 82 VAL A O 1
ATOM 655 N N . GLY A 1 83 ? -12.175 -4.550 0.416 1.00 94.56 83 GLY A N 1
ATOM 656 C CA . GLY A 1 83 ? -13.603 -4.256 0.476 1.00 94.56 83 GLY A CA 1
ATOM 657 C C . GLY A 1 83 ? -13.919 -2.785 0.251 1.00 94.56 83 GLY A C 1
ATOM 658 O O . GLY A 1 83 ? -13.041 -1.924 0.332 1.00 94.56 83 GLY A O 1
ATOM 659 N N . ALA A 1 84 ? -15.189 -2.502 -0.033 1.00 96.12 84 ALA A N 1
ATOM 660 C CA . ALA A 1 84 ? -15.700 -1.140 -0.061 1.00 96.12 84 ALA A CA 1
ATOM 661 C C . ALA A 1 84 ? -15.869 -0.626 1.377 1.00 96.12 84 ALA A C 1
ATOM 663 O O . ALA A 1 84 ? -16.569 -1.235 2.187 1.00 96.12 84 ALA A O 1
ATOM 664 N N . VAL A 1 85 ? -15.230 0.496 1.695 1.00 93.38 85 VAL A N 1
ATOM 665 C CA . VAL A 1 85 ? -15.261 1.122 3.021 1.00 93.38 85 VAL A CA 1
ATOM 666 C C . VAL A 1 85 ? -15.561 2.610 2.901 1.00 93.38 85 VAL A C 1
ATOM 668 O O . VAL A 1 85 ? -15.242 3.253 1.901 1.00 93.38 85 VAL A O 1
ATOM 671 N N . ARG A 1 86 ? -16.157 3.183 3.947 1.00 92.19 86 ARG A N 1
ATOM 672 C CA . ARG A 1 86 ? -16.264 4.636 4.091 1.00 92.19 86 ARG A CA 1
ATOM 673 C C . ARG A 1 86 ? -14.986 5.151 4.745 1.00 92.19 86 ARG A C 1
ATOM 675 O O . ARG A 1 86 ? -14.704 4.809 5.893 1.00 92.19 86 ARG A O 1
ATOM 682 N N . LEU A 1 87 ? -14.205 5.939 4.010 1.00 90.38 87 LEU A N 1
ATOM 683 C CA . LEU A 1 87 ? -12.960 6.509 4.524 1.00 90.38 87 LEU A CA 1
ATOM 684 C C . LEU A 1 87 ? -13.236 7.703 5.455 1.00 90.38 87 LEU A C 1
ATOM 686 O O . LEU A 1 87 ? -14.220 8.422 5.250 1.00 90.38 87 LEU A O 1
ATOM 690 N N . PRO A 1 88 ? -12.371 7.962 6.454 1.00 87.69 88 PRO A N 1
ATOM 691 C CA . PRO A 1 88 ? -12.475 9.150 7.299 1.00 87.69 88 PRO A CA 1
ATOM 692 C C . PRO A 1 88 ? -12.531 10.441 6.471 1.00 87.69 88 PRO A C 1
ATOM 694 O O . PRO A 1 88 ? -11.669 10.679 5.627 1.00 87.69 88 PRO A O 1
ATOM 697 N N . GLY A 1 89 ? -13.548 11.271 6.716 1.00 86.25 89 GLY A N 1
ATOM 698 C CA . GLY A 1 89 ? -13.751 12.531 5.993 1.00 86.25 89 GLY A CA 1
ATOM 699 C C . GLY A 1 89 ? -14.335 12.387 4.581 1.00 86.25 89 GLY A C 1
ATOM 700 O O . GLY A 1 89 ? -14.451 13.392 3.887 1.00 86.25 89 GLY A O 1
ATOM 701 N N . SER A 1 90 ? -14.727 11.180 4.154 1.00 88.56 90 SER A N 1
ATOM 702 C CA . SER A 1 90 ? -15.376 10.950 2.859 1.00 88.56 90 SER A CA 1
ATOM 703 C C . SER A 1 90 ? -16.838 10.529 3.014 1.00 88.56 90 SER A C 1
ATOM 705 O O . SER A 1 90 ? -17.186 9.656 3.814 1.00 88.56 90 SER A O 1
ATOM 707 N N . ALA A 1 91 ? -17.709 11.125 2.197 1.00 87.69 91 ALA A N 1
ATOM 708 C CA . ALA A 1 91 ? -19.098 10.692 2.059 1.00 87.69 91 ALA A CA 1
ATOM 709 C C . ALA A 1 91 ? -19.253 9.488 1.110 1.00 87.69 91 ALA A C 1
ATOM 711 O O . ALA A 1 91 ? -20.262 8.782 1.182 1.00 87.69 91 ALA A O 1
ATOM 712 N N . GLN A 1 92 ? -18.266 9.254 0.241 1.00 91.50 92 GLN A N 1
ATOM 713 C CA . GLN A 1 92 ? -18.272 8.199 -0.768 1.00 91.50 92 GLN A CA 1
ATOM 714 C C . GLN A 1 92 ? -17.540 6.948 -0.272 1.00 91.50 92 GLN A C 1
ATOM 716 O O . GLN A 1 92 ? -16.609 7.024 0.535 1.00 91.50 92 GLN A O 1
ATOM 721 N N . LEU A 1 93 ? -17.975 5.789 -0.769 1.00 94.06 93 LEU A N 1
ATOM 722 C CA . LEU A 1 93 ? -17.258 4.535 -0.571 1.00 94.06 93 LEU A CA 1
ATOM 723 C C . LEU A 1 93 ? -16.012 4.500 -1.457 1.00 94.06 93 LEU A C 1
ATOM 725 O O . LEU A 1 93 ? -16.046 4.952 -2.599 1.00 94.06 93 LEU A O 1
ATOM 729 N N . ALA A 1 94 ? -14.948 3.901 -0.937 1.00 94.94 94 ALA A N 1
ATOM 730 C CA . ALA A 1 94 ? -13.730 3.601 -1.673 1.00 94.94 94 ALA A CA 1
ATOM 731 C C . ALA A 1 94 ? -13.329 2.144 -1.436 1.00 94.94 94 ALA A C 1
ATOM 733 O O . ALA A 1 94 ? -13.620 1.576 -0.380 1.00 94.94 94 ALA A O 1
ATOM 734 N N . TYR A 1 95 ? -12.643 1.536 -2.401 1.00 96.44 95 TYR A N 1
ATOM 735 C CA . TYR A 1 95 ? -12.041 0.224 -2.193 1.00 96.44 95 TYR A CA 1
ATOM 736 C C . TYR A 1 95 ? -10.737 0.369 -1.416 1.00 96.44 95 TYR A C 1
ATOM 738 O O . TYR A 1 95 ? -9.844 1.129 -1.802 1.00 96.44 95 TYR A O 1
ATOM 746 N N . ALA A 1 96 ? -10.629 -0.375 -0.323 1.00 97.25 96 ALA A N 1
ATOM 747 C CA . ALA A 1 96 ? -9.454 -0.366 0.526 1.00 97.25 96 ALA A CA 1
ATOM 748 C C . ALA A 1 96 ? -9.055 -1.776 0.944 1.00 97.25 96 ALA A C 1
ATOM 750 O O . ALA A 1 96 ? -9.892 -2.676 1.047 1.00 97.25 96 ALA A O 1
ATOM 751 N N . ILE A 1 97 ? -7.771 -1.932 1.247 1.00 96.94 97 ILE A N 1
ATOM 752 C CA . ILE A 1 97 ? -7.287 -3.066 2.026 1.00 96.94 97 ILE A CA 1
ATOM 753 C C . ILE A 1 97 ? -7.498 -2.745 3.500 1.00 96.94 97 ILE A C 1
ATOM 755 O O . ILE A 1 97 ? -7.063 -1.697 3.977 1.00 96.94 97 ILE A O 1
ATOM 759 N N . HIS A 1 98 ? -8.158 -3.649 4.216 1.00 96.12 98 HIS A N 1
ATOM 760 C CA . HIS A 1 98 ? -8.481 -3.534 5.629 1.00 96.12 98 HIS A CA 1
ATOM 761 C C . HIS A 1 98 ? -7.884 -4.689 6.428 1.00 96.12 98 HIS A C 1
ATOM 763 O O . HIS A 1 98 ? -8.061 -5.853 6.079 1.00 96.12 98 HIS A O 1
ATOM 769 N N . PHE A 1 99 ? -7.232 -4.369 7.540 1.00 94.88 99 PHE A N 1
ATOM 770 C CA . PHE A 1 99 ? -6.881 -5.340 8.573 1.00 94.88 99 PHE A CA 1
ATOM 771 C C . PHE A 1 99 ? -6.978 -4.706 9.963 1.00 94.88 99 PHE A C 1
ATOM 773 O O . PHE A 1 99 ? -7.203 -3.499 10.110 1.00 94.88 99 PHE A O 1
ATOM 780 N N . ARG A 1 100 ? -6.862 -5.529 11.005 1.00 92.62 100 ARG A N 1
ATOM 781 C CA . ARG A 1 100 ? -6.995 -5.090 12.394 1.00 92.62 100 ARG A CA 1
ATOM 782 C C . ARG A 1 100 ? -5.914 -5.710 13.267 1.00 92.62 100 ARG A C 1
ATOM 784 O O . ARG A 1 100 ? -5.590 -6.880 13.105 1.00 92.62 100 ARG A O 1
ATOM 791 N N . ASP A 1 101 ? -5.425 -4.928 14.217 1.00 88.88 101 ASP A N 1
ATOM 792 C CA . ASP A 1 101 ? -4.491 -5.354 15.257 1.00 88.88 101 ASP A CA 1
ATOM 793 C C . ASP A 1 101 ? -4.907 -4.781 16.634 1.00 88.88 101 ASP A C 1
ATOM 795 O O . ASP A 1 101 ? -6.052 -4.349 16.836 1.00 88.88 101 ASP A O 1
ATOM 799 N N . SER A 1 102 ? -3.976 -4.781 17.594 1.00 86.94 102 SER A N 1
ATOM 800 C CA . SER A 1 102 ? -4.132 -4.151 18.911 1.00 86.94 102 SER A CA 1
ATOM 801 C C . SER A 1 102 ? -4.240 -2.617 18.865 1.00 86.94 102 SER A C 1
ATOM 803 O O . SER A 1 102 ? -4.805 -2.025 19.783 1.00 86.94 102 SER A O 1
ATOM 805 N N . HIS A 1 103 ? -3.760 -1.965 17.804 1.00 85.62 103 HIS A N 1
ATOM 806 C CA . HIS A 1 103 ? -3.784 -0.513 17.609 1.00 85.62 103 HIS A CA 1
ATOM 807 C C . HIS A 1 103 ? -5.048 -0.008 16.900 1.00 85.62 103 HIS A C 1
ATOM 809 O O . HIS A 1 103 ? -5.324 1.196 16.929 1.00 85.62 103 HIS A O 1
ATOM 815 N N . GLY A 1 104 ? -5.832 -0.898 16.288 1.00 91.00 104 GLY A N 1
ATOM 816 C CA . GLY A 1 104 ? -7.137 -0.582 15.715 1.00 91.00 104 GLY A CA 1
ATOM 817 C C . GLY A 1 104 ? -7.311 -1.101 14.293 1.00 91.00 104 GLY A C 1
ATOM 818 O O . GLY A 1 104 ? -6.788 -2.147 13.922 1.00 91.00 104 GLY A O 1
ATOM 819 N N . HIS A 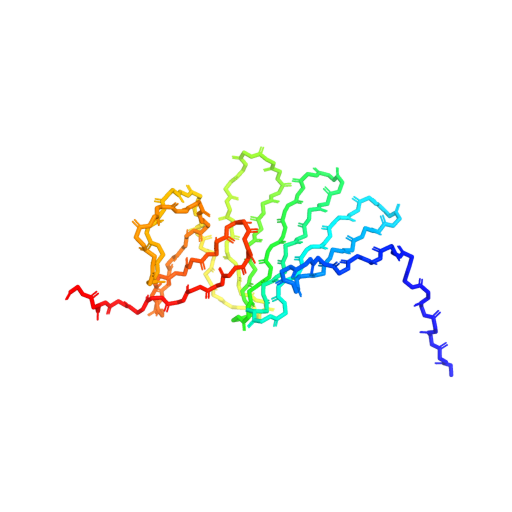1 105 ? -8.118 -0.388 13.512 1.00 93.00 105 HIS A N 1
ATOM 820 C CA . HIS A 1 105 ? -8.370 -0.695 12.110 1.00 93.00 105 HIS A CA 1
ATOM 821 C C . HIS A 1 105 ? -7.359 0.037 11.232 1.00 93.00 105 HIS A C 1
ATOM 823 O O . HIS A 1 105 ? -7.093 1.225 11.424 1.00 93.00 105 HIS A O 1
ATOM 829 N N . HIS A 1 106 ? -6.845 -0.669 10.238 1.00 94.94 106 HIS A N 1
ATOM 830 C CA . HIS A 1 106 ? -5.880 -0.172 9.273 1.00 94.94 106 HIS A CA 1
ATOM 831 C C . HIS A 1 106 ? -6.499 -0.224 7.889 1.00 94.94 106 HIS A C 1
ATOM 833 O O . HIS A 1 106 ? -6.936 -1.294 7.475 1.00 94.94 106 HIS A O 1
ATOM 839 N N . LEU A 1 107 ? -6.551 0.910 7.197 1.00 96.69 107 LEU A N 1
ATOM 840 C CA . LEU A 1 107 ? -7.112 1.018 5.853 1.00 96.69 107 LEU A CA 1
ATOM 841 C C . LEU A 1 107 ? -6.060 1.584 4.903 1.00 96.69 107 LEU A C 1
ATOM 843 O O . LEU A 1 107 ? -5.440 2.601 5.211 1.00 96.69 107 LEU A O 1
ATOM 847 N N . VAL A 1 108 ? -5.894 0.947 3.748 1.00 97.69 108 VAL A N 1
ATOM 848 C CA . VAL A 1 108 ? -5.110 1.465 2.620 1.00 97.69 108 VAL A CA 1
ATOM 849 C C . VAL A 1 108 ? -6.060 1.665 1.451 1.00 97.69 108 VAL A C 1
ATOM 851 O O . VAL A 1 108 ? -6.550 0.687 0.891 1.00 97.69 108 VAL A O 1
ATOM 854 N N . GLU A 1 109 ? -6.349 2.914 1.096 1.00 96.81 109 GLU A N 1
ATOM 855 C CA . GLU A 1 109 ? -7.174 3.238 -0.070 1.00 96.81 109 GLU A CA 1
ATOM 856 C C . GLU A 1 109 ? -6.431 2.845 -1.352 1.00 96.81 109 GLU A C 1
ATOM 858 O O . GLU A 1 109 ? -5.350 3.359 -1.626 1.00 96.81 109 GLU A O 1
ATOM 863 N N . LEU A 1 110 ? -7.007 1.959 -2.165 1.00 95.00 110 LEU A N 1
ATOM 864 C CA . LEU A 1 110 ? -6.299 1.376 -3.309 1.00 95.00 110 LEU A CA 1
ATOM 865 C C . LEU A 1 110 ? -6.004 2.386 -4.421 1.00 95.00 110 LEU A C 1
ATOM 867 O O . LEU A 1 110 ? -4.981 2.283 -5.095 1.00 95.00 110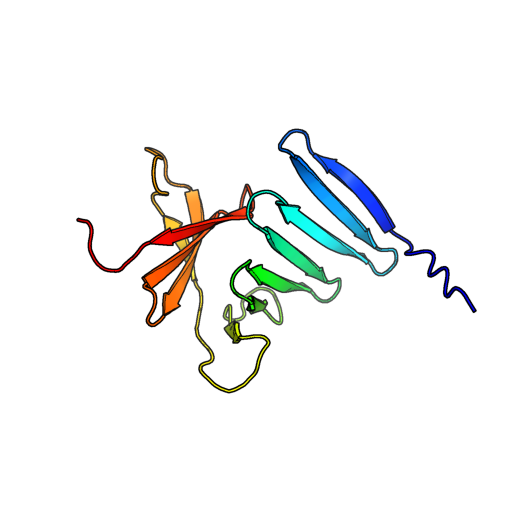 LEU A O 1
ATOM 871 N N . GLN A 1 111 ? -6.878 3.377 -4.610 1.00 94.12 111 GLN A N 1
ATOM 872 C CA . GLN A 1 111 ? -6.733 4.330 -5.707 1.00 94.12 111 GLN A CA 1
ATOM 873 C C . GLN A 1 111 ? -5.623 5.348 -5.459 1.00 94.12 111 GLN A C 1
ATOM 875 O O . GLN A 1 111 ? -4.944 5.732 -6.407 1.00 94.12 111 GLN A O 1
ATOM 880 N N . THR A 1 112 ? -5.443 5.792 -4.215 1.00 95.25 112 THR A N 1
ATOM 881 C CA . THR A 1 112 ? -4.521 6.885 -3.861 1.00 95.25 112 THR A CA 1
ATOM 882 C C . THR A 1 112 ? -3.357 6.417 -2.992 1.00 95.25 112 THR A C 1
ATOM 884 O O . THR A 1 112 ? -2.429 7.184 -2.751 1.00 95.25 112 THR A O 1
ATOM 887 N N . LEU A 1 113 ? -3.401 5.179 -2.497 1.00 97.38 113 LEU A N 1
ATOM 888 C CA . LEU A 1 113 ? -2.508 4.639 -1.473 1.00 97.38 113 LEU A CA 1
ATOM 889 C C . LEU A 1 113 ? -2.508 5.439 -0.163 1.00 97.38 113 LEU A C 1
ATOM 891 O O . LEU A 1 113 ? -1.557 5.361 0.604 1.00 97.38 113 LEU A O 1
ATOM 895 N N . ARG A 1 114 ? -3.565 6.202 0.140 1.00 96.44 114 ARG A N 1
ATOM 896 C CA . ARG A 1 114 ? -3.693 6.845 1.452 1.00 96.44 114 ARG A CA 1
ATOM 897 C C . ARG A 1 114 ? -3.872 5.802 2.546 1.00 96.44 114 ARG A C 1
ATOM 899 O O . ARG A 1 114 ? -4.652 4.859 2.411 1.00 96.44 114 ARG A O 1
ATOM 906 N N . TYR A 1 115 ? -3.182 6.026 3.656 1.00 96.81 115 TYR A N 1
ATOM 907 C CA . TYR A 1 115 ? -3.229 5.168 4.827 1.00 96.81 115 TYR A CA 1
ATOM 908 C C . TYR A 1 115 ? -4.005 5.821 5.965 1.00 96.81 115 TYR A C 1
ATOM 910 O O . TYR A 1 115 ? -3.753 6.968 6.334 1.00 96.81 115 TYR A O 1
ATOM 918 N N . TYR A 1 116 ? -4.910 5.053 6.563 1.00 95.25 116 TYR A N 1
ATOM 919 C CA . TYR A 1 116 ? -5.705 5.468 7.706 1.00 95.25 116 TYR A CA 1
ATOM 920 C C . TYR A 1 116 ? -5.545 4.456 8.831 1.00 95.25 116 TYR A C 1
ATOM 922 O O . TYR A 1 116 ? -5.689 3.248 8.636 1.00 95.25 116 TYR A O 1
ATOM 930 N N . ARG A 1 117 ? -5.308 4.964 10.040 1.00 93.00 117 ARG A N 1
ATOM 931 C CA . ARG A 1 117 ? -5.389 4.183 11.272 1.00 93.00 117 ARG A CA 1
ATOM 932 C C . ARG A 1 117 ? -6.553 4.704 12.097 1.00 93.00 117 ARG A C 1
ATOM 934 O O . ARG A 1 117 ? -6.498 5.820 12.608 1.00 93.00 117 ARG A O 1
ATOM 941 N N . VAL A 1 118 ? -7.588 3.888 12.238 1.00 90.12 118 VAL A N 1
ATOM 942 C CA . VAL A 1 118 ? -8.793 4.221 12.996 1.00 90.12 118 VAL A CA 1
ATOM 943 C C . VAL A 1 118 ? -8.735 3.484 14.327 1.00 90.12 118 VAL A C 1
ATOM 945 O O . VAL A 1 118 ? -8.746 2.252 14.373 1.00 90.12 118 VAL A O 1
ATOM 948 N N . LYS A 1 119 ? -8.631 4.240 15.425 1.00 85.56 119 LYS A N 1
ATOM 949 C CA . LYS A 1 119 ? -8.628 3.664 16.773 1.00 85.56 119 LYS A CA 1
ATOM 950 C C . LYS A 1 119 ? -9.966 2.982 17.050 1.00 85.56 119 LYS A C 1
ATOM 952 O O . LYS A 1 119 ? -11.011 3.389 16.546 1.00 85.56 119 LYS A O 1
ATOM 957 N N . LYS A 1 120 ? -9.930 1.944 17.880 1.00 64.81 120 LYS A N 1
ATOM 958 C CA . LYS A 1 120 ? -11.136 1.270 18.356 1.00 64.81 120 LYS A CA 1
ATOM 959 C C . LYS A 1 120 ? -11.917 2.251 19.249 1.00 64.81 120 LYS A C 1
ATOM 961 O O . LYS A 1 120 ? -11.476 2.528 20.357 1.00 64.81 120 LYS A O 1
ATOM 966 N N . GLY A 1 121 ? -13.036 2.774 18.747 1.00 57.34 121 GLY A N 1
ATOM 967 C CA . GLY A 1 121 ? -13.957 3.638 19.494 1.00 57.34 121 GLY A CA 1
ATOM 968 C C . GLY A 1 121 ? -13.855 5.125 19.158 1.00 57.34 121 GLY A C 1
ATOM 969 O O . GLY A 1 121 ? -13.287 5.884 19.931 1.00 57.34 121 GLY A O 1
ATOM 970 N N . ILE A 1 122 ? -14.451 5.521 18.033 1.00 43.97 122 ILE A N 1
ATOM 971 C CA . ILE A 1 122 ? -15.318 6.706 17.939 1.00 43.97 122 ILE A CA 1
ATOM 972 C C . ILE A 1 122 ? -16.438 6.281 16.982 1.00 43.97 122 ILE A C 1
ATOM 974 O O . ILE A 1 122 ? -16.230 6.219 15.770 1.00 43.97 122 ILE A O 1
ATOM 978 N N . ALA A 1 123 ? -17.553 5.844 17.559 1.00 39.81 123 ALA A N 1
ATOM 979 C CA . ALA A 1 123 ? -18.856 5.884 16.911 1.00 39.81 123 ALA A CA 1
ATOM 980 C C . ALA A 1 123 ? -19.564 7.124 17.456 1.00 39.81 123 ALA A C 1
ATOM 982 O O . ALA A 1 123 ? -19.377 7.380 18.670 1.00 39.81 123 ALA A O 1
#

Secondary structure (DSSP, 8-state):
--------EEEEE-TTS-EEEEETTS-EEEEETTTTEEEEE-TTS-EEEE-TTSEEEEESSTTS-EEEEETT-SS--EEEEEEEEE-TT-SSEEEEEEEEETTEEEEEETTT--EEEE-S---

Radius of gyration: 15.78 Å; chains: 1; bounding box: 54×31×36 Å